Protein AF-A0A183HVD9-F1 (afdb_monomer)

Organism: NCBI:txid387005

pLDDT: mean 70.69, std 18.5, range [27.48, 89.62]

InterPro domains:
  IPR001107 Band 7 domain [PF01145] (2-88)
  IPR033294 Erlin1/2 [PTHR15351] (1-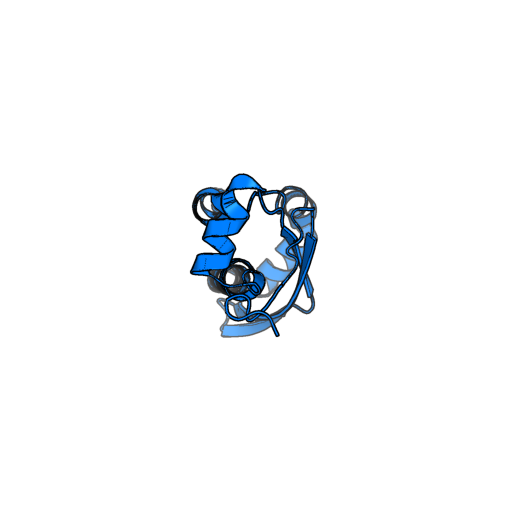92)

Mean predicted aligned error: 10.71 Å

Secondary structure (DSSP, 8-state):
--TT---------S-EEEEE-SEEEE-TTS-EEEES-EEEEEB--TTTHHHHHHHH-S--HIIIIIHHHHHHHHHHHHHS-HHHHHHIIIIIGGGTTTTSS--BGGGHHHHTTSS------

Foldseek 3Di:
DDPPDPDDDDADQDKDKDKDAQQWAAALVRDIDTDGIDIAIEGADPVCVVVQCVVCNSPSCCVQPRVVCSVVRRVVRNHHHPVRVVCCVPPPPVVVVVPPDYDHSVCSVPCVVPPPPDPPD

Structure (mmCIF, N/CA/C/O backbone):
data_AF-A0A183HVD9-F1
#
_entry.id   AF-A0A183HVD9-F1
#
loop_
_atom_site.group_PDB
_atom_site.id
_atom_site.type_symbol
_atom_site.label_atom_id
_atom_site.label_alt_id
_atom_site.label_comp_id
_atom_site.label_asym_id
_atom_site.label_entity_id
_atom_site.label_seq_id
_atom_site.pdbx_PDB_ins_code
_atom_site.Cartn_x
_atom_site.Cartn_y
_atom_site.Cartn_z
_atom_site.occupancy
_atom_site.B_iso_or_equiv
_atom_site.auth_seq_id
_atom_site.auth_comp_id
_atom_site.auth_asym_id
_atom_site.auth_atom_id
_atom_site.pdbx_PDB_model_num
ATOM 1 N N . MET A 1 1 ? -34.334 -7.343 18.588 1.00 51.00 1 MET A N 1
ATOM 2 C CA . MET A 1 1 ? -33.923 -6.104 17.895 1.00 51.00 1 MET A CA 1
ATOM 3 C C . MET A 1 1 ? -34.020 -4.967 18.901 1.00 51.00 1 MET A C 1
ATOM 5 O O . MET A 1 1 ? -35.105 -4.752 19.422 1.00 51.00 1 MET A O 1
ATOM 9 N N . PHE A 1 2 ? -32.896 -4.351 19.278 1.00 68.31 2 PHE A N 1
ATOM 10 C CA . PHE A 1 2 ? -32.851 -3.270 20.274 1.00 68.31 2 PHE A CA 1
ATOM 11 C C . PHE A 1 2 ? -32.951 -1.926 19.528 1.00 68.31 2 PHE A C 1
ATOM 13 O O . PHE A 1 2 ? -32.224 -1.758 18.550 1.00 68.31 2 PHE A O 1
ATOM 20 N N . PRO A 1 3 ? -33.812 -0.978 19.934 1.00 66.44 3 PRO A N 1
ATOM 21 C CA . PRO A 1 3 ? -34.246 0.144 19.085 1.00 66.44 3 PRO A CA 1
ATOM 22 C C . PRO A 1 3 ? -33.188 1.222 18.768 1.00 66.44 3 PRO A C 1
ATOM 24 O O . PRO A 1 3 ? -33.527 2.238 18.175 1.00 66.44 3 PRO A O 1
ATOM 27 N N . PHE A 1 4 ? -31.911 1.008 19.099 1.00 70.25 4 PHE A N 1
ATOM 28 C CA . PHE A 1 4 ? -30.825 1.971 18.854 1.00 70.25 4 PHE A CA 1
ATOM 29 C C . PHE A 1 4 ? -29.529 1.349 18.318 1.00 70.25 4 PHE A C 1
ATOM 31 O O . PHE A 1 4 ? -28.599 2.072 17.976 1.00 70.25 4 PHE A O 1
ATOM 38 N N . PHE A 1 5 ? -29.457 0.020 18.211 1.00 68.94 5 PHE A N 1
ATOM 39 C CA . PHE A 1 5 ? -28.296 -0.677 17.663 1.00 68.94 5 PHE A CA 1
ATOM 40 C C . PHE A 1 5 ? -28.720 -1.411 16.398 1.00 68.94 5 PHE A C 1
ATOM 42 O O . PHE A 1 5 ? -29.407 -2.430 16.461 1.00 68.94 5 PHE A O 1
ATOM 49 N N . THR A 1 6 ? -28.328 -0.869 15.248 1.00 75.94 6 THR A N 1
ATOM 50 C CA . THR A 1 6 ? -28.653 -1.432 13.933 1.00 75.94 6 THR A CA 1
ATOM 51 C C . THR A 1 6 ? -27.631 -2.483 13.505 1.00 75.94 6 THR A C 1
ATOM 53 O O . THR A 1 6 ? -28.013 -3.544 13.019 1.00 75.94 6 THR A O 1
ATOM 56 N N . THR A 1 7 ? -26.340 -2.235 13.745 1.00 77.31 7 THR A N 1
ATOM 57 C CA . THR A 1 7 ? -25.241 -3.123 13.337 1.00 77.31 7 THR A CA 1
ATOM 58 C C . THR A 1 7 ? -24.082 -3.080 14.323 1.00 77.31 7 THR A C 1
ATOM 60 O O . THR A 1 7 ? -23.612 -2.009 14.694 1.00 77.31 7 THR A O 1
ATOM 63 N N . PHE A 1 8 ? -23.586 -4.259 14.695 1.00 80.56 8 PHE A N 1
ATOM 64 C CA . PHE A 1 8 ? -22.331 -4.426 15.420 1.00 80.56 8 PHE A CA 1
ATOM 65 C C . PHE A 1 8 ? -21.281 -4.995 14.467 1.00 80.56 8 PHE A C 1
ATOM 67 O O . PHE A 1 8 ? -21.534 -5.978 13.766 1.00 80.56 8 PHE A O 1
ATOM 74 N N . LYS A 1 9 ? -20.104 -4.374 14.439 1.00 81.81 9 LYS A N 1
ATOM 75 C CA . LYS A 1 9 ? -18.944 -4.829 13.674 1.00 81.81 9 LYS A CA 1
ATOM 76 C C . LYS A 1 9 ? -17.731 -4.750 14.590 1.00 81.81 9 LYS A C 1
ATOM 78 O O . LYS A 1 9 ? -17.482 -3.713 15.197 1.00 81.81 9 LYS A O 1
ATOM 83 N N . SER A 1 10 ? -17.021 -5.863 14.726 1.00 83.50 10 SER A N 1
ATOM 84 C CA . SER A 1 10 ? -15.771 -5.913 15.480 1.00 83.50 10 SER A CA 1
ATOM 85 C C . SER A 1 10 ? -14.637 -5.476 14.561 1.00 83.50 10 SER A C 1
ATOM 87 O O . SER A 1 10 ? -14.489 -6.029 13.473 1.00 83.50 10 SER A O 1
ATOM 89 N N . VAL A 1 11 ? -13.871 -4.477 14.994 1.00 84.12 11 VAL A N 1
ATOM 90 C CA . VAL A 1 11 ? -12.671 -3.999 14.301 1.00 84.12 11 VAL A CA 1
ATOM 91 C C . VAL A 1 11 ? -11.460 -4.472 15.090 1.00 84.12 11 VAL A C 1
ATOM 93 O O . VAL A 1 11 ? -11.422 -4.339 16.314 1.00 84.12 11 VAL A O 1
ATOM 96 N N . GLN A 1 12 ? -10.493 -5.058 14.394 1.00 81.56 12 GLN A N 1
ATOM 97 C CA . GLN A 1 12 ? -9.252 -5.528 14.998 1.00 81.56 12 GLN A CA 1
ATOM 98 C C . GLN A 1 12 ? -8.205 -4.412 14.934 1.00 81.56 12 GLN A C 1
ATOM 100 O O . GLN A 1 12 ? -8.050 -3.761 13.909 1.00 81.56 12 GLN A O 1
ATOM 105 N N . VAL A 1 13 ? -7.492 -4.198 16.040 1.00 82.12 13 VAL A N 1
ATOM 106 C CA . VAL A 1 13 ? -6.414 -3.191 16.169 1.00 82.12 13 VAL A CA 1
ATOM 107 C C . VAL A 1 13 ? -5.016 -3.814 16.147 1.00 82.12 13 VAL A C 1
ATOM 109 O O . VAL A 1 13 ? -4.012 -3.152 16.391 1.00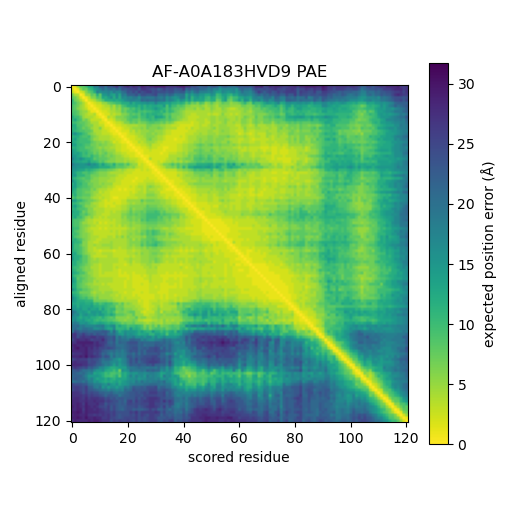 82.12 13 VAL A O 1
ATOM 112 N N . THR A 1 14 ? -4.944 -5.123 15.918 1.00 83.69 14 THR A N 1
ATOM 113 C CA . THR A 1 14 ? -3.685 -5.860 15.812 1.00 83.69 14 THR A CA 1
ATOM 114 C C . THR A 1 14 ? -3.023 -5.610 14.462 1.00 83.69 14 THR A C 1
ATOM 116 O O . THR A 1 14 ? -3.638 -5.062 13.554 1.00 83.69 14 THR A O 1
ATOM 119 N N . LEU A 1 15 ? -1.771 -6.044 14.322 1.00 79.94 15 LEU A N 1
ATOM 120 C CA . LEU A 1 15 ? -1.083 -6.051 13.036 1.00 79.94 15 LEU A CA 1
ATOM 121 C C . LEU A 1 15 ? -1.856 -6.919 12.034 1.00 79.94 15 LEU A C 1
ATOM 123 O O . LEU A 1 15 ? -2.158 -8.079 12.325 1.00 79.94 15 LEU A O 1
ATOM 127 N N . GLN A 1 16 ? -2.184 -6.343 10.882 1.00 75.56 16 GLN A N 1
ATOM 128 C CA . GLN A 1 16 ? -2.904 -7.001 9.797 1.00 75.56 16 GLN A CA 1
ATOM 129 C C . GLN A 1 16 ? -2.069 -6.956 8.522 1.00 75.56 16 GLN A C 1
ATOM 131 O O . GLN A 1 16 ? -1.315 -6.011 8.302 1.00 75.56 16 GLN A O 1
ATOM 136 N N . THR A 1 17 ? -2.190 -7.986 7.689 1.00 80.19 17 THR A N 1
ATOM 137 C CA . THR A 1 17 ? -1.529 -8.051 6.383 1.00 80.19 17 THR A CA 1
ATOM 138 C C . THR A 1 17 ? -2.596 -8.092 5.305 1.00 80.19 17 THR A C 1
ATOM 140 O O . THR A 1 17 ? -3.350 -9.060 5.220 1.00 80.19 17 THR A O 1
ATOM 143 N N . ASP A 1 18 ? -2.635 -7.046 4.491 1.00 80.44 18 ASP A N 1
ATOM 144 C CA . ASP A 1 18 ? -3.517 -6.906 3.344 1.00 80.44 18 ASP A CA 1
ATOM 145 C C . ASP A 1 18 ? -2.764 -7.250 2.059 1.00 80.44 18 ASP A C 1
ATOM 147 O O . ASP A 1 18 ? -1.561 -7.020 1.928 1.00 80.44 18 ASP A O 1
ATOM 151 N N . GLU A 1 19 ? -3.484 -7.795 1.084 1.00 78.94 19 GLU A N 1
ATOM 152 C CA . GLU A 1 19 ? -2.942 -8.139 -0.228 1.00 78.94 19 GLU A CA 1
ATOM 153 C C . GLU A 1 19 ? -3.671 -7.364 -1.331 1.00 78.94 19 GLU A C 1
ATOM 155 O O . GLU A 1 19 ? -4.876 -7.513 -1.531 1.00 78.94 19 GLU A O 1
ATOM 160 N N . ALA A 1 20 ? -2.928 -6.566 -2.097 1.00 79.56 20 ALA A N 1
ATOM 161 C CA . ALA A 1 20 ? -3.403 -5.977 -3.341 1.00 79.56 20 ALA A CA 1
ATOM 162 C C . ALA A 1 20 ? -2.989 -6.878 -4.513 1.00 79.56 20 ALA A C 1
ATOM 164 O O . ALA A 1 20 ? -1.816 -7.220 -4.666 1.00 79.56 20 ALA A O 1
ATOM 165 N N . LYS A 1 21 ? -3.958 -7.290 -5.335 1.00 84.06 21 LYS A N 1
ATOM 166 C CA . LYS A 1 21 ? -3.748 -8.199 -6.473 1.00 84.06 21 LYS A CA 1
ATOM 167 C C . LYS A 1 21 ? -4.117 -7.525 -7.782 1.00 84.06 21 LYS A C 1
ATOM 169 O O . LYS A 1 21 ? -5.068 -6.747 -7.820 1.00 84.06 21 LYS A O 1
ATOM 174 N N . ASN A 1 22 ? -3.432 -7.915 -8.854 1.00 84.94 22 ASN A N 1
ATOM 175 C CA . ASN A 1 22 ? -3.678 -7.444 -10.218 1.00 84.94 22 ASN A CA 1
ATOM 176 C C . ASN A 1 22 ? -3.661 -5.912 -10.327 1.00 84.94 22 ASN A C 1
ATOM 178 O O . ASN A 1 22 ? -4.569 -5.309 -10.900 1.00 84.94 22 ASN A O 1
ATOM 182 N N . VAL A 1 23 ? -2.636 -5.281 -9.755 1.00 84.50 23 VAL A N 1
ATOM 183 C CA . VAL A 1 23 ? -2.477 -3.823 -9.777 1.00 84.50 23 VAL A CA 1
ATOM 184 C C . VAL A 1 23 ? -1.980 -3.399 -11.162 1.00 84.50 23 VAL A C 1
ATOM 186 O O . VAL A 1 23 ? -0.862 -3.774 -11.523 1.00 84.50 23 VAL A O 1
ATOM 189 N N . PRO A 1 24 ? -2.767 -2.655 -11.962 1.00 88.69 24 PRO A N 1
ATOM 190 C CA . PRO A 1 24 ? -2.322 -2.180 -13.265 1.00 88.69 24 PRO A CA 1
ATOM 191 C C . PRO A 1 24 ? -1.364 -0.997 -13.109 1.00 88.69 24 PRO A C 1
ATOM 193 O O . PRO A 1 24 ? -1.610 -0.099 -12.304 1.00 88.69 24 PRO A O 1
ATOM 196 N N . CYS A 1 25 ? -0.318 -0.965 -13.927 1.00 86.88 25 CYS A N 1
ATOM 197 C CA . CYS A 1 25 ? 0.658 0.114 -13.960 1.00 86.88 25 CYS A CA 1
ATOM 198 C C . CYS A 1 25 ? 1.035 0.472 -15.398 1.00 86.88 25 CYS A C 1
ATOM 200 O O . CYS A 1 25 ? 1.315 -0.420 -16.200 1.00 86.88 25 CYS A O 1
ATOM 202 N N . GLY A 1 26 ? 1.066 1.764 -15.723 1.00 89.56 26 GLY A N 1
ATOM 203 C CA . GLY A 1 26 ? 1.578 2.252 -17.004 1.00 89.56 26 GLY A CA 1
ATOM 204 C C . GLY A 1 26 ? 3.048 2.634 -16.890 1.00 89.56 26 GLY A C 1
ATOM 205 O O . GLY A 1 26 ? 3.398 3.469 -16.065 1.00 89.56 26 GLY A O 1
ATOM 206 N N . THR A 1 27 ? 3.908 2.028 -17.707 1.00 89.62 27 THR A N 1
ATOM 207 C CA . THR A 1 27 ? 5.331 2.406 -17.776 1.00 89.62 27 THR A CA 1
ATOM 208 C C . THR A 1 27 ? 5.533 3.638 -18.658 1.00 89.62 27 THR A C 1
ATOM 210 O O . THR A 1 27 ? 4.718 3.910 -19.545 1.00 89.62 27 THR A O 1
ATOM 213 N N . SER A 1 28 ? 6.653 4.346 -18.490 1.00 87.62 28 SER A N 1
ATOM 214 C CA . SER A 1 28 ? 7.026 5.492 -19.341 1.00 87.62 28 SER A CA 1
ATOM 215 C C . SER A 1 28 ? 7.109 5.136 -20.836 1.00 87.62 28 SER A C 1
ATOM 217 O O . SER A 1 28 ? 6.861 5.972 -21.704 1.00 87.62 28 SER A O 1
ATOM 219 N N . GLY A 1 29 ? 7.384 3.864 -21.145 1.00 85.69 29 GLY A N 1
ATOM 220 C CA . GLY A 1 29 ? 7.390 3.312 -22.500 1.00 85.69 29 GLY A CA 1
ATOM 221 C C . GLY A 1 29 ? 6.003 3.037 -23.096 1.00 85.69 29 GLY A C 1
ATOM 222 O O . GLY A 1 29 ? 5.923 2.491 -24.194 1.00 85.69 29 GLY A O 1
ATOM 223 N N . GLY A 1 30 ? 4.912 3.358 -22.390 1.00 85.50 30 GLY A N 1
ATOM 224 C CA . GLY A 1 30 ? 3.537 3.143 -22.854 1.00 85.50 30 GLY A CA 1
ATOM 225 C C . GLY A 1 30 ? 3.060 1.689 -22.778 1.00 85.50 30 GLY A C 1
ATOM 226 O O . GLY A 1 30 ? 2.005 1.358 -23.318 1.00 85.50 30 GLY A O 1
ATOM 227 N N . VAL A 1 31 ? 3.818 0.813 -22.113 1.00 88.69 31 VAL A N 1
ATOM 228 C CA . VAL A 1 31 ? 3.430 -0.583 -21.873 1.00 88.69 31 VAL A CA 1
ATOM 229 C C . VAL A 1 31 ? 2.710 -0.683 -20.534 1.00 88.69 31 VAL A C 1
ATOM 231 O O . VAL A 1 31 ? 3.213 -0.198 -19.517 1.00 88.69 31 VAL A O 1
ATOM 234 N N . MET A 1 32 ? 1.551 -1.339 -20.540 1.00 87.56 32 MET A N 1
ATOM 235 C CA . MET A 1 32 ? 0.798 -1.671 -19.333 1.00 87.56 32 MET A CA 1
ATOM 236 C C . MET A 1 32 ? 1.310 -2.982 -18.737 1.00 87.56 32 MET A C 1
ATOM 238 O O . MET A 1 32 ? 1.337 -4.008 -19.417 1.00 87.56 32 MET A O 1
ATOM 242 N N . ILE A 1 33 ? 1.684 -2.944 -17.463 1.00 86.31 33 ILE A N 1
ATOM 243 C CA . ILE A 1 33 ? 2.109 -4.100 -16.672 1.00 86.31 33 ILE A CA 1
ATOM 244 C C . ILE A 1 33 ? 1.122 -4.336 -15.527 1.00 86.31 33 ILE A C 1
ATOM 246 O O . ILE A 1 33 ? 0.448 -3.409 -15.077 1.00 86.31 33 ILE A O 1
ATOM 250 N N . TYR A 1 34 ? 1.036 -5.577 -15.055 1.00 85.44 34 TYR A N 1
ATOM 251 C CA . TYR A 1 34 ? 0.198 -5.950 -13.919 1.00 85.4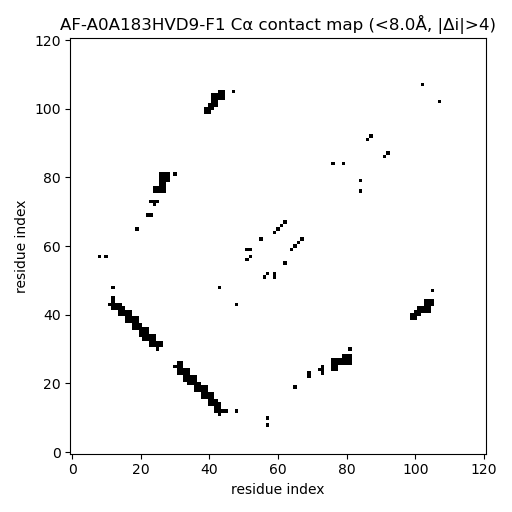4 34 TYR A CA 1
ATOM 252 C C . TYR A 1 34 ? 1.068 -6.567 -12.831 1.00 85.44 34 TYR A C 1
ATOM 254 O O . TYR A 1 34 ? 1.858 -7.467 -13.109 1.00 85.44 34 TYR A O 1
ATOM 262 N N . PHE A 1 35 ? 0.915 -6.089 -11.598 1.00 81.75 35 PHE A N 1
ATOM 263 C CA . PHE A 1 35 ? 1.530 -6.715 -10.434 1.00 81.75 35 PHE A CA 1
ATOM 264 C C . PHE A 1 35 ? 0.569 -7.737 -9.832 1.00 81.75 35 PHE A C 1
ATOM 266 O O . PHE A 1 35 ? -0.544 -7.393 -9.422 1.00 81.75 35 PHE A O 1
ATOM 273 N N . ASP A 1 36 ? 1.013 -8.990 -9.755 1.00 78.12 36 ASP A N 1
ATOM 274 C CA . ASP A 1 36 ? 0.175 -10.106 -9.310 1.00 78.12 36 ASP A CA 1
ATOM 275 C C . ASP A 1 36 ? -0.165 -10.033 -7.815 1.00 78.12 36 ASP A C 1
ATOM 277 O O . ASP A 1 36 ? -1.276 -10.389 -7.410 1.00 78.12 36 ASP A O 1
ATOM 281 N N . ARG A 1 37 ? 0.776 -9.568 -6.982 1.00 72.88 37 ARG A N 1
ATOM 282 C CA . ARG A 1 37 ? 0.631 -9.534 -5.522 1.00 72.88 37 ARG A CA 1
ATOM 283 C C . ARG A 1 37 ? 1.533 -8.476 -4.889 1.00 72.88 37 ARG A C 1
ATOM 285 O O . ARG A 1 37 ? 2.748 -8.528 -5.050 1.00 72.88 37 ARG A O 1
ATOM 292 N N . ILE A 1 38 ? 0.934 -7.574 -4.118 1.00 77.44 38 ILE A N 1
ATOM 293 C CA . ILE A 1 38 ? 1.612 -6.606 -3.251 1.00 77.44 38 ILE A CA 1
ATOM 294 C C . ILE A 1 38 ? 1.066 -6.801 -1.838 1.00 77.44 38 ILE A C 1
ATOM 296 O O . ILE A 1 38 ? -0.143 -6.726 -1.629 1.00 77.44 38 ILE A O 1
ATOM 300 N N . GLU A 1 39 ? 1.946 -7.069 -0.879 1.00 73.75 39 GLU A N 1
ATOM 301 C CA . GLU A 1 39 ? 1.578 -7.275 0.524 1.00 73.75 39 GLU A CA 1
ATOM 302 C C . GLU A 1 39 ? 1.844 -5.998 1.321 1.00 73.75 39 GLU A C 1
ATOM 304 O O . GLU A 1 39 ? 2.920 -5.406 1.232 1.00 73.75 39 GLU A O 1
ATOM 309 N N . VAL A 1 40 ? 0.846 -5.561 2.084 1.00 75.06 40 VAL A N 1
ATOM 310 C CA . VAL A 1 40 ? 0.873 -4.326 2.867 1.00 75.06 40 VAL A CA 1
ATOM 311 C C . VAL A 1 40 ? 0.506 -4.658 4.304 1.00 75.06 40 VAL A C 1
ATOM 313 O O . VAL A 1 40 ? -0.519 -5.274 4.563 1.00 75.06 40 VAL A O 1
ATOM 316 N N . VAL A 1 41 ? 1.338 -4.265 5.261 1.00 77.38 41 VAL A N 1
ATOM 317 C CA . VAL A 1 41 ? 1.130 -4.564 6.680 1.00 77.38 41 VAL A CA 1
ATOM 318 C C . VAL A 1 41 ? 0.636 -3.310 7.390 1.00 77.38 41 VAL A C 1
ATOM 320 O O . VAL A 1 41 ? 1.345 -2.319 7.489 1.00 77.38 41 VAL A O 1
ATOM 323 N N . ASN A 1 42 ? -0.589 -3.317 7.892 1.00 75.88 42 ASN A N 1
ATOM 324 C CA . ASN A 1 42 ? -1.154 -2.168 8.587 1.00 75.88 42 ASN A CA 1
ATOM 325 C C . ASN A 1 42 ? -1.224 -2.419 10.103 1.00 75.88 42 ASN A C 1
ATOM 327 O O . ASN A 1 42 ? -1.281 -3.559 10.573 1.00 75.88 42 ASN A O 1
ATOM 331 N N . ILE A 1 43 ? -1.212 -1.332 10.877 1.00 78.62 43 ILE A N 1
ATOM 332 C CA . ILE A 1 43 ? -1.573 -1.354 12.294 1.00 78.62 43 ILE A CA 1
ATOM 333 C C . ILE A 1 43 ? -2.502 -0.178 12.594 1.00 78.62 43 ILE A C 1
ATOM 335 O O . ILE A 1 43 ? -2.224 0.976 12.253 1.00 78.62 43 ILE A O 1
ATOM 339 N N . LEU A 1 44 ? -3.623 -0.467 13.248 1.00 81.06 44 LEU A N 1
ATOM 340 C CA . LEU A 1 44 ? -4.597 0.541 13.638 1.00 81.06 44 LEU A CA 1
ATOM 341 C C . LEU A 1 44 ? -4.401 0.907 15.113 1.00 81.06 44 LEU A C 1
ATOM 343 O O . LEU A 1 44 ? -4.492 0.055 15.993 1.00 81.06 44 LEU A O 1
ATOM 347 N N . SER A 1 45 ? -4.156 2.187 15.401 1.00 83.31 45 SER A N 1
ATOM 348 C CA . SER A 1 45 ? -4.068 2.654 16.789 1.00 83.31 45 SER A CA 1
ATOM 349 C C . SER A 1 45 ? -5.448 2.671 17.444 1.00 83.31 45 SER A C 1
ATOM 351 O O . SER A 1 45 ? -6.363 3.314 16.924 1.00 83.31 45 SER A O 1
ATOM 353 N N . SER A 1 46 ? -5.570 2.068 18.633 1.00 83.44 46 SER A N 1
ATOM 354 C CA . SER A 1 46 ? -6.803 2.031 19.437 1.00 83.44 46 SER A CA 1
ATOM 355 C C . SER A 1 46 ? -7.419 3.412 19.694 1.00 83.44 46 SER A C 1
ATOM 357 O O . SER A 1 46 ? -8.637 3.525 19.797 1.00 83.44 46 SER A O 1
ATOM 359 N N . SER A 1 47 ? -6.599 4.465 19.779 1.00 86.50 47 SER A N 1
ATOM 360 C CA . SER A 1 47 ? -7.059 5.842 20.008 1.00 86.50 47 SER A CA 1
ATOM 361 C C . SER A 1 47 ? -7.848 6.426 18.834 1.00 86.50 47 SER A C 1
ATOM 363 O O . SER A 1 47 ? -8.725 7.253 19.048 1.00 86.50 47 SER A O 1
ATOM 365 N N . SER A 1 48 ? -7.533 6.007 17.606 1.00 83.38 48 SER A N 1
ATOM 366 C CA . SER A 1 48 ? -8.020 6.634 16.367 1.00 83.38 48 SER A CA 1
ATOM 367 C C . SER A 1 48 ? -9.003 5.747 15.596 1.00 83.38 48 SER A C 1
ATOM 369 O O . SER A 1 48 ? -9.509 6.151 14.551 1.00 83.38 48 SER A O 1
ATOM 371 N N . VAL A 1 49 ? -9.310 4.550 16.118 1.00 85.19 49 VAL A N 1
ATOM 372 C CA . VAL A 1 49 ? -10.270 3.602 15.519 1.00 85.19 49 VAL A CA 1
ATOM 373 C C . VAL A 1 49 ? -11.620 4.265 15.292 1.00 85.19 49 VAL A C 1
ATOM 375 O O . VAL A 1 49 ? -12.216 4.104 14.232 1.00 85.19 49 VAL A O 1
ATOM 378 N N . TYR A 1 50 ? -12.108 5.010 16.287 1.00 86.69 50 TYR A N 1
ATOM 379 C CA . TYR A 1 50 ? -13.443 5.596 16.237 1.00 86.69 50 TYR A CA 1
ATOM 380 C C . TYR A 1 50 ? -13.585 6.592 15.084 1.00 86.69 50 TYR A C 1
ATOM 382 O O . TYR A 1 50 ? -14.547 6.509 14.324 1.00 86.69 50 TYR A O 1
ATOM 390 N N . ASP A 1 51 ? -12.611 7.485 14.912 1.00 87.56 51 ASP A N 1
ATOM 391 C CA . ASP A 1 51 ? -12.648 8.499 13.859 1.00 87.56 51 ASP A CA 1
ATOM 392 C C . ASP A 1 51 ? -12.479 7.881 12.469 1.00 87.56 51 ASP A C 1
ATOM 394 O O . ASP A 1 51 ? -13.196 8.251 11.538 1.00 87.56 51 ASP A O 1
ATOM 398 N N . ILE A 1 52 ? -11.597 6.885 12.331 1.00 85.88 52 ILE A N 1
ATOM 399 C CA . ILE A 1 52 ? -11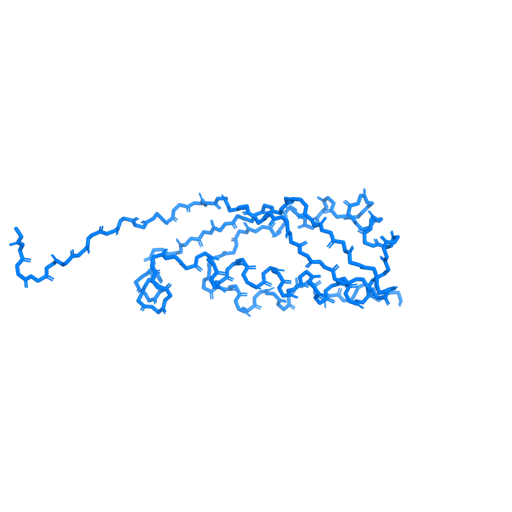.394 6.171 11.064 1.00 85.88 52 ILE A CA 1
ATOM 400 C C . ILE A 1 52 ? -12.668 5.431 10.659 1.00 85.88 52 ILE A C 1
ATOM 402 O O . ILE A 1 52 ? -13.148 5.617 9.544 1.00 85.88 52 ILE A O 1
ATOM 406 N N . VAL A 1 53 ? -13.273 4.662 11.565 1.00 86.44 53 VAL A N 1
ATOM 407 C CA . VAL A 1 53 ? -14.503 3.913 11.266 1.00 86.44 53 VAL A CA 1
ATOM 408 C C . VAL A 1 53 ? -15.682 4.854 11.019 1.00 86.44 53 VAL A C 1
ATOM 410 O O . VAL A 1 53 ? -16.546 4.563 10.194 1.00 86.44 53 VAL A O 1
ATOM 413 N N . LYS A 1 54 ? -15.726 6.009 11.689 1.00 86.31 54 LYS A N 1
ATOM 414 C CA . LYS A 1 54 ? -16.760 7.022 11.460 1.00 86.31 54 LYS A CA 1
ATOM 415 C C . LYS A 1 54 ? -16.641 7.678 10.081 1.00 86.31 54 LYS A C 1
ATOM 417 O O . LYS A 1 54 ? -17.668 7.925 9.455 1.00 86.31 54 LYS A O 1
ATOM 422 N N . ASN A 1 55 ? -15.422 7.956 9.617 1.00 88.00 55 ASN A N 1
ATOM 423 C CA . ASN A 1 55 ? -15.177 8.670 8.360 1.00 88.00 55 ASN A CA 1
ATOM 424 C C . ASN A 1 55 ? -15.098 7.742 7.137 1.00 88.00 55 ASN A C 1
ATOM 426 O O . ASN A 1 55 ? -15.580 8.101 6.066 1.00 88.00 55 ASN A O 1
ATOM 430 N N . TYR A 1 56 ? -14.519 6.550 7.296 1.00 85.25 56 TYR A N 1
ATOM 431 C CA . TYR A 1 56 ? -14.217 5.605 6.212 1.00 85.25 56 TYR A CA 1
ATOM 432 C C . TYR A 1 56 ? -14.972 4.279 6.319 1.00 85.25 56 TYR A C 1
ATOM 434 O O . TYR A 1 56 ? -14.805 3.414 5.463 1.00 85.25 56 TYR A O 1
ATOM 442 N N . THR A 1 57 ? -15.857 4.131 7.309 1.00 88.00 57 THR A N 1
ATOM 443 C CA . THR A 1 57 ? -16.596 2.893 7.604 1.00 88.00 57 THR A CA 1
ATOM 444 C C . THR A 1 57 ? -15.681 1.744 8.046 1.00 88.00 57 THR A C 1
ATOM 446 O O . THR A 1 57 ? -14.519 1.942 8.392 1.00 88.00 57 THR A O 1
ATOM 449 N N . VAL A 1 58 ? -16.226 0.528 8.117 1.00 85.62 58 VAL A N 1
ATOM 450 C CA . VAL A 1 58 ? -15.472 -0.672 8.515 1.00 85.62 58 VAL A CA 1
ATOM 451 C C . VAL A 1 58 ? -14.485 -1.099 7.423 1.00 85.62 58 VAL A C 1
ATOM 453 O O . VAL A 1 58 ? -13.449 -1.668 7.746 1.00 85.62 58 VAL A O 1
ATOM 456 N N . ASP A 1 59 ? -14.772 -0.763 6.164 1.00 86.94 59 ASP A N 1
ATOM 457 C CA . ASP A 1 59 ? -13.948 -1.092 4.995 1.00 86.94 59 ASP A CA 1
ATOM 458 C C . ASP A 1 59 ? -12.961 0.055 4.683 1.00 86.94 59 ASP A C 1
ATOM 460 O O . ASP A 1 59 ? -12.936 0.604 3.578 1.00 86.94 59 ASP A O 1
ATOM 464 N N . TYR A 1 60 ? -12.195 0.486 5.692 1.00 84.88 60 TYR A N 1
ATOM 465 C CA . TYR A 1 60 ? -11.223 1.583 5.568 1.00 84.88 60 TYR A CA 1
ATOM 466 C C . TYR A 1 60 ? -9.978 1.196 4.750 1.00 84.88 60 TYR A C 1
ATOM 468 O O . TYR A 1 60 ? -9.283 2.065 4.224 1.00 84.88 60 TYR A O 1
ATOM 476 N N . ASP A 1 61 ? -9.706 -0.101 4.628 1.00 83.94 61 ASP A N 1
ATOM 477 C CA . ASP A 1 61 ? -8.613 -0.720 3.876 1.00 83.94 61 ASP A CA 1
ATOM 478 C C . ASP A 1 61 ? -8.608 -0.299 2.398 1.00 83.94 61 ASP A C 1
ATOM 480 O O . ASP A 1 61 ? -7.580 0.099 1.846 1.00 83.94 61 ASP A O 1
ATOM 484 N N . LYS A 1 62 ? -9.774 -0.299 1.751 1.00 85.50 62 LYS A N 1
ATOM 485 C CA . LYS A 1 62 ? -9.907 0.066 0.335 1.00 85.50 62 LYS A CA 1
ATOM 486 C C . LYS A 1 62 ? -9.536 1.526 0.044 1.00 85.50 62 LYS A C 1
ATOM 488 O O . LYS A 1 62 ? -8.666 1.756 -0.800 1.00 85.50 62 LYS A O 1
ATOM 493 N N . PRO A 1 63 ? -10.179 2.531 0.671 1.00 83.50 63 PRO A N 1
ATOM 494 C CA . PRO A 1 63 ? -9.883 3.924 0.375 1.00 83.50 63 PRO A CA 1
ATOM 495 C C . PRO A 1 63 ? -8.507 4.360 0.880 1.00 83.50 63 PRO A C 1
ATOM 497 O O . PRO A 1 63 ? -7.849 5.125 0.181 1.00 83.50 63 PRO A O 1
ATOM 500 N N . LEU A 1 64 ? -8.067 3.883 2.051 1.00 82.38 64 LEU A N 1
ATOM 501 C CA . LEU A 1 64 ? -6.830 4.365 2.670 1.00 82.38 64 LEU A CA 1
ATOM 502 C C . LEU A 1 64 ? -5.590 3.632 2.166 1.00 82.38 64 LEU A C 1
ATOM 504 O O . LEU A 1 64 ? -4.566 4.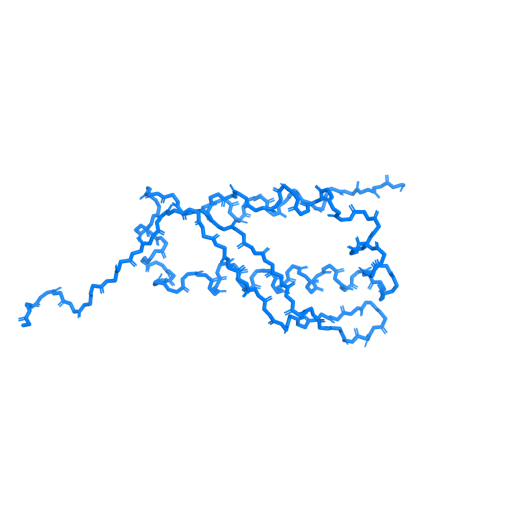267 1.946 1.00 82.38 64 LEU A O 1
ATOM 508 N N . ILE A 1 65 ? -5.672 2.316 1.965 1.00 81.75 65 ILE A N 1
ATOM 509 C CA . ILE A 1 65 ? -4.506 1.492 1.636 1.00 81.75 65 ILE A CA 1
ATOM 510 C C . ILE A 1 65 ? -4.510 1.160 0.147 1.00 81.75 65 ILE A C 1
ATOM 512 O O . ILE A 1 65 ? -3.615 1.585 -0.582 1.00 81.75 65 ILE A O 1
ATOM 516 N N . PHE A 1 66 ? -5.533 0.453 -0.335 1.00 82.62 66 PHE A N 1
ATOM 517 C CA . PHE A 1 66 ? -5.552 -0.072 -1.704 1.00 82.62 66 PHE A CA 1
ATOM 518 C C . PHE A 1 66 ? -5.484 1.040 -2.758 1.00 82.62 66 PHE A C 1
ATOM 520 O O . PHE A 1 66 ? -4.598 1.038 -3.612 1.00 82.62 66 PHE A O 1
ATOM 527 N N . ASN A 1 67 ? -6.366 2.038 -2.673 1.00 84.31 67 ASN A N 1
ATOM 528 C CA . ASN A 1 67 ? -6.401 3.130 -3.648 1.00 84.31 67 ASN A CA 1
ATOM 529 C C . ASN A 1 67 ? -5.111 3.956 -3.652 1.00 84.31 67 ASN A C 1
ATOM 531 O O . ASN A 1 67 ? -4.637 4.362 -4.714 1.00 84.31 67 ASN A O 1
ATOM 535 N N . LYS A 1 68 ? -4.531 4.192 -2.472 1.00 82.00 68 LYS A N 1
ATOM 536 C CA . LYS A 1 68 ? -3.289 4.951 -2.343 1.00 82.00 68 LYS A CA 1
ATOM 537 C C . LYS A 1 68 ? -2.111 4.174 -2.924 1.00 82.00 68 LYS A C 1
ATOM 539 O O . LYS A 1 68 ? -1.386 4.734 -3.734 1.00 82.00 68 LYS A O 1
ATOM 544 N N . VAL A 1 69 ? -1.976 2.882 -2.618 1.00 81.19 69 VAL A N 1
ATOM 545 C CA . VAL A 1 69 ? -0.944 2.016 -3.217 1.00 81.19 69 VAL A CA 1
ATOM 546 C C . VAL A 1 69 ? -1.065 1.992 -4.738 1.00 81.19 69 VAL A C 1
ATOM 548 O O . VAL A 1 69 ? -0.071 2.192 -5.424 1.00 81.19 69 VAL A O 1
ATOM 551 N N . HIS A 1 70 ? -2.274 1.823 -5.280 1.00 83.25 70 HIS A N 1
ATOM 552 C CA . HIS A 1 70 ? -2.502 1.876 -6.727 1.00 83.25 70 HIS A CA 1
ATOM 553 C C . HIS A 1 70 ? -2.056 3.205 -7.345 1.00 83.25 70 HIS A C 1
ATOM 555 O O . HIS A 1 70 ? -1.430 3.215 -8.404 1.00 83.25 70 HIS A O 1
ATOM 561 N N . HIS A 1 71 ? -2.382 4.323 -6.696 1.00 85.88 71 HIS A N 1
ATOM 562 C CA . HIS A 1 71 ? -1.993 5.644 -7.170 1.00 85.88 71 HIS A CA 1
ATOM 563 C C . HIS A 1 71 ? -0.472 5.817 -7.176 1.00 85.88 71 HIS A C 1
ATOM 565 O O . HIS A 1 71 ? 0.086 6.183 -8.206 1.00 85.88 71 HIS A O 1
ATOM 571 N N . GLU A 1 72 ? 0.191 5.506 -6.063 1.00 80.44 72 GLU A N 1
ATOM 572 C CA . GLU A 1 72 ? 1.641 5.667 -5.903 1.00 80.44 72 GLU A CA 1
ATOM 573 C C . GLU A 1 72 ? 2.429 4.738 -6.829 1.00 80.44 72 GLU A C 1
ATOM 575 O O . GLU A 1 72 ? 3.366 5.172 -7.494 1.00 80.44 72 GLU A O 1
ATOM 580 N N . VAL A 1 73 ? 2.012 3.474 -6.951 1.00 81.69 73 VAL A N 1
ATOM 581 C CA . VAL A 1 73 ? 2.627 2.516 -7.882 1.00 81.69 73 VAL A CA 1
ATOM 582 C C . VAL A 1 73 ? 2.517 3.032 -9.315 1.00 81.69 73 VAL A C 1
ATOM 584 O O . VAL A 1 73 ? 3.502 3.019 -10.050 1.00 81.69 73 VAL A O 1
ATOM 587 N N . ASN A 1 74 ? 1.360 3.573 -9.702 1.00 86.19 74 ASN A N 1
ATOM 588 C CA . ASN A 1 74 ? 1.180 4.145 -11.032 1.00 86.19 74 ASN A CA 1
ATOM 589 C C . ASN A 1 74 ? 2.016 5.417 -11.260 1.00 86.19 74 ASN A C 1
ATOM 591 O O . ASN A 1 74 ? 2.536 5.611 -12.360 1.00 86.19 74 ASN A O 1
ATOM 595 N N . GLN A 1 75 ? 2.189 6.263 -10.236 1.00 83.69 75 GLN A N 1
ATOM 596 C CA . GLN A 1 75 ? 3.113 7.403 -10.301 1.00 83.69 75 GLN A CA 1
ATOM 597 C C . GLN A 1 75 ? 4.556 6.932 -10.503 1.00 83.69 75 GLN A C 1
ATOM 599 O O . GLN A 1 75 ? 5.256 7.460 -11.365 1.00 83.69 75 GLN A O 1
ATOM 604 N N . PHE A 1 76 ? 4.977 5.901 -9.768 1.00 80.94 76 PHE A N 1
ATOM 605 C CA . PHE A 1 76 ? 6.310 5.322 -9.885 1.00 80.94 76 PHE A CA 1
ATOM 606 C C . PHE A 1 76 ? 6.566 4.730 -11.277 1.00 80.94 76 PHE A C 1
ATOM 608 O O . PHE A 1 76 ? 7.552 5.085 -11.915 1.00 80.94 76 PHE A O 1
ATOM 615 N N . CYS A 1 77 ? 5.678 3.887 -11.813 1.00 82.94 77 CYS A N 1
ATOM 616 C CA . CYS A 1 77 ? 5.900 3.314 -13.148 1.00 82.94 77 CYS A CA 1
ATOM 617 C C . CYS A 1 77 ? 5.881 4.376 -14.253 1.00 82.94 77 CYS A C 1
ATOM 619 O O . CYS A 1 77 ? 6.560 4.212 -15.262 1.00 82.94 77 CYS A O 1
ATOM 621 N N . SER A 1 78 ? 5.143 5.476 -14.075 1.00 86.56 78 SER A N 1
ATOM 622 C CA . SER A 1 78 ? 5.075 6.537 -15.086 1.00 86.56 78 SER A CA 1
ATOM 6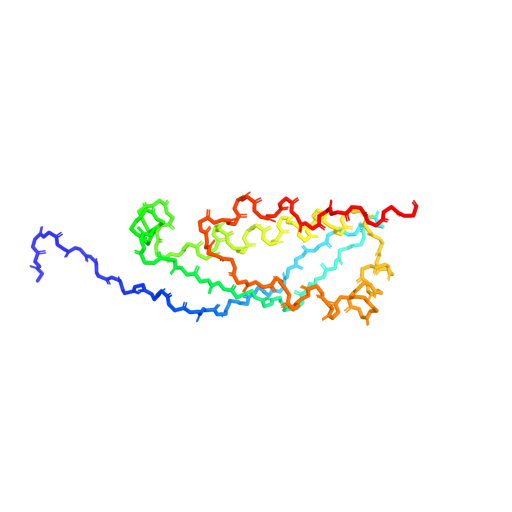23 C C . SER A 1 78 ? 6.432 7.211 -15.330 1.00 86.56 78 SER A C 1
ATOM 625 O O . SER A 1 78 ? 6.665 7.718 -16.426 1.00 86.56 78 SER A O 1
ATOM 627 N N . SER A 1 79 ? 7.343 7.196 -14.350 1.00 83.25 79 SER A N 1
ATOM 628 C CA . SER A 1 79 ? 8.707 7.722 -14.489 1.00 83.25 79 SER A CA 1
ATOM 629 C C . SER A 1 79 ? 9.760 6.668 -14.858 1.00 83.25 79 SER A C 1
ATOM 631 O O . SER A 1 79 ? 10.885 7.054 -15.163 1.00 83.25 79 SER A O 1
ATOM 633 N N . HIS A 1 80 ? 9.407 5.376 -14.904 1.00 79.81 80 HIS A N 1
ATOM 634 C CA . HIS A 1 80 ? 10.347 4.268 -15.131 1.00 79.81 80 HIS A CA 1
ATOM 635 C C . HIS A 1 80 ? 9.992 3.436 -16.371 1.00 79.81 80 HIS A C 1
ATOM 637 O O . HIS A 1 80 ? 8.827 3.251 -16.739 1.00 79.81 80 HIS A O 1
ATOM 643 N N . THR A 1 81 ? 11.015 2.904 -17.034 1.00 84.88 81 THR A N 1
ATOM 644 C CA . THR A 1 81 ? 10.853 1.942 -18.134 1.00 84.88 81 THR A CA 1
ATOM 645 C C . THR A 1 81 ? 10.601 0.526 -17.603 1.00 84.88 81 THR A C 1
ATOM 647 O O . THR A 1 81 ? 10.869 0.223 -16.442 1.00 84.88 81 THR A O 1
ATOM 650 N N . LEU A 1 82 ? 10.106 -0.385 -18.450 1.00 80.69 82 LEU A N 1
ATOM 651 C CA . LEU A 1 82 ? 9.836 -1.779 -18.058 1.00 80.69 82 LEU A CA 1
ATOM 652 C C . LEU A 1 82 ? 11.089 -2.467 -17.489 1.00 80.69 82 LEU A C 1
ATOM 654 O O . LEU A 1 82 ? 11.018 -3.159 -16.475 1.00 80.69 82 LEU A O 1
ATOM 658 N N . GLN A 1 83 ? 12.235 -2.262 -18.137 1.00 76.44 83 GLN A N 1
ATOM 659 C CA . GLN A 1 83 ? 13.515 -2.839 -17.743 1.00 76.44 83 GLN A CA 1
ATOM 660 C C . GLN A 1 83 ? 13.961 -2.332 -16.367 1.00 76.44 83 GLN A C 1
ATOM 662 O O . GLN A 1 83 ? 14.416 -3.133 -15.557 1.00 76.44 83 GLN A O 1
ATOM 667 N N . GLU A 1 84 ? 13.789 -1.038 -16.088 1.00 72.88 84 GLU A N 1
ATOM 668 C CA . GLU A 1 84 ? 14.115 -0.438 -14.788 1.00 72.88 84 GLU A CA 1
ATOM 669 C C . GLU A 1 84 ? 13.191 -0.960 -13.689 1.00 72.88 84 GLU A C 1
ATOM 671 O O . GLU A 1 84 ? 13.691 -1.461 -12.690 1.00 72.88 84 GLU A O 1
ATOM 676 N N . VAL A 1 85 ? 11.870 -0.989 -13.916 1.00 72.50 85 VAL A N 1
ATOM 677 C CA . VAL A 1 85 ? 10.898 -1.539 -12.950 1.00 72.50 85 VAL A CA 1
ATOM 678 C C . VAL A 1 85 ? 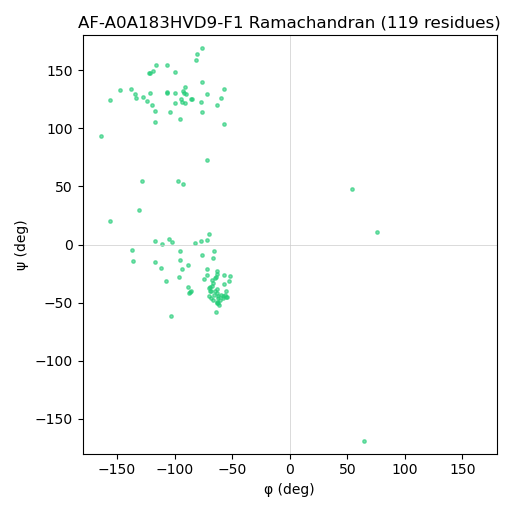11.241 -2.982 -12.566 1.00 72.50 85 VAL A C 1
ATOM 680 O O . VAL A 1 85 ? 11.137 -3.358 -11.400 1.00 72.50 85 VAL A O 1
ATOM 683 N N . TYR A 1 86 ? 11.677 -3.801 -13.527 1.00 69.81 86 TYR A N 1
ATOM 684 C CA . TYR A 1 86 ? 12.097 -5.176 -13.259 1.00 69.81 86 TYR A CA 1
ATOM 685 C C . TYR A 1 86 ? 13.417 -5.235 -12.471 1.00 69.81 86 TYR A C 1
ATOM 687 O O . TYR A 1 86 ? 13.535 -6.005 -11.522 1.00 69.81 86 TYR A O 1
ATOM 695 N N . ILE A 1 87 ? 14.420 -4.426 -12.827 1.00 66.38 87 ILE A N 1
ATOM 696 C CA . ILE A 1 87 ? 15.706 -4.386 -12.109 1.00 66.38 87 ILE A CA 1
ATOM 697 C C . ILE A 1 87 ? 15.515 -3.886 -10.681 1.00 66.38 87 ILE A C 1
ATOM 699 O O . ILE A 1 87 ? 16.098 -4.447 -9.759 1.00 66.38 87 ILE A O 1
ATOM 703 N N . ASP A 1 88 ? 14.673 -2.886 -10.482 1.00 62.78 88 ASP A N 1
ATOM 704 C CA . ASP A 1 88 ? 14.328 -2.374 -9.169 1.00 62.78 88 ASP A CA 1
ATOM 705 C C . ASP A 1 88 ? 13.688 -3.477 -8.321 1.00 62.78 88 ASP A C 1
ATOM 707 O O . ASP A 1 88 ? 14.182 -3.780 -7.232 1.00 62.78 88 ASP A O 1
ATOM 711 N N . LEU A 1 89 ? 12.713 -4.201 -8.877 1.00 60.09 89 LEU A N 1
ATOM 712 C CA . LEU A 1 89 ? 12.048 -5.321 -8.210 1.00 60.09 89 LEU A CA 1
ATOM 713 C C . LEU A 1 89 ? 13.016 -6.435 -7.746 1.00 60.09 89 LEU A C 1
ATOM 715 O O . LEU A 1 89 ? 12.778 -7.040 -6.701 1.00 60.09 89 LEU A O 1
ATOM 719 N N . PHE A 1 90 ? 14.109 -6.701 -8.481 1.00 51.19 90 PHE A N 1
ATOM 720 C CA . PHE A 1 90 ? 15.012 -7.842 -8.232 1.00 51.19 90 PHE A CA 1
ATOM 721 C C . PHE A 1 90 ? 16.426 -7.491 -7.726 1.00 51.19 90 PHE A C 1
ATOM 723 O O . PHE A 1 90 ? 17.096 -8.354 -7.159 1.00 51.19 90 PHE A O 1
ATOM 730 N N . GLY A 1 91 ? 16.903 -6.261 -7.923 1.00 48.31 91 GLY A N 1
ATOM 731 C CA . GLY A 1 91 ? 18.300 -5.857 -7.719 1.00 48.31 91 GLY A CA 1
ATOM 732 C C . GLY A 1 91 ? 18.555 -4.974 -6.494 1.00 48.31 91 GLY A C 1
ATOM 733 O O . GLY A 1 91 ? 19.623 -5.087 -5.894 1.00 48.31 91 GLY A O 1
ATOM 734 N N . MET A 1 92 ? 17.593 -4.129 -6.090 1.00 37.81 92 MET A N 1
ATOM 735 C CA . MET A 1 92 ? 17.783 -3.157 -4.992 1.00 37.81 92 MET A CA 1
ATOM 736 C C . MET A 1 92 ? 16.615 -3.067 -3.993 1.00 37.81 92 MET A C 1
ATOM 738 O O . MET A 1 92 ? 16.798 -2.598 -2.867 1.00 37.81 92 MET A O 1
ATOM 742 N N . PHE A 1 93 ? 15.441 -3.614 -4.318 1.00 44.06 93 PHE A N 1
ATOM 743 C CA . PHE A 1 93 ? 14.277 -3.565 -3.431 1.00 44.06 93 PHE A CA 1
ATOM 744 C C . PHE A 1 93 ? 14.226 -4.509 -2.203 1.00 44.06 93 PHE A C 1
ATOM 746 O O . PHE A 1 93 ? 13.359 -4.250 -1.360 1.00 44.06 93 PHE A O 1
ATOM 753 N N . PRO A 1 94 ? 15.099 -5.520 -1.948 1.00 40.72 94 PRO A N 1
ATOM 754 C CA . PRO A 1 94 ? 14.973 -6.300 -0.706 1.00 40.72 94 PRO A CA 1
ATOM 755 C C . PRO A 1 94 ? 15.258 -5.488 0.576 1.00 40.72 94 PRO A C 1
ATOM 757 O O . PRO A 1 94 ? 14.941 -5.952 1.672 1.00 40.72 94 PRO A O 1
ATOM 760 N N . CYS A 1 95 ? 15.801 -4.268 0.469 1.00 38.78 95 CYS A N 1
ATOM 761 C CA . CYS A 1 95 ? 16.022 -3.376 1.614 1.00 38.78 95 CYS A CA 1
ATOM 762 C C . CYS A 1 95 ? 14.871 -2.384 1.875 1.00 38.78 95 CYS A C 1
ATOM 764 O O . CYS A 1 95 ? 14.739 -1.909 3.002 1.00 38.78 95 CYS A O 1
ATOM 766 N N . ILE A 1 96 ? 14.016 -2.097 0.885 1.00 41.44 96 ILE A N 1
ATOM 767 C CA . ILE A 1 96 ? 12.911 -1.127 1.010 1.00 41.44 96 ILE A CA 1
ATOM 768 C C . ILE A 1 96 ? 11.646 -1.807 1.561 1.00 41.44 96 ILE A C 1
ATOM 770 O O . ILE A 1 96 ? 11.038 -1.310 2.510 1.00 41.44 96 ILE A O 1
ATOM 774 N N . TYR A 1 97 ? 11.330 -3.019 1.089 1.00 40.66 97 TYR A N 1
ATOM 775 C CA . TYR A 1 97 ? 10.214 -3.839 1.599 1.00 40.66 97 TYR A CA 1
ATOM 776 C C . TYR A 1 97 ? 10.383 -4.319 3.053 1.00 40.66 97 TYR A C 1
ATOM 778 O O . TYR A 1 97 ? 9.474 -4.917 3.618 1.00 40.66 97 TYR A O 1
ATOM 786 N N . ARG A 1 98 ? 11.540 -4.074 3.683 1.00 36.41 98 ARG A N 1
ATOM 787 C CA . ARG A 1 98 ? 11.769 -4.384 5.104 1.00 36.41 98 ARG A CA 1
ATOM 788 C C . ARG A 1 98 ? 11.357 -3.235 6.040 1.00 36.41 98 ARG A C 1
ATOM 790 O O . ARG A 1 98 ? 11.190 -3.477 7.231 1.00 36.41 98 ARG A O 1
ATOM 797 N N . TYR A 1 99 ? 11.201 -2.011 5.524 1.00 33.41 99 TYR A N 1
ATOM 798 C CA . TYR A 1 99 ? 10.906 -0.804 6.319 1.00 33.41 99 TYR A CA 1
ATOM 799 C C . TYR A 1 99 ? 9.553 -0.145 6.005 1.00 33.41 99 TYR A C 1
ATOM 801 O O . TYR A 1 99 ? 9.052 0.641 6.805 1.00 33.41 99 TYR A O 1
ATOM 809 N N . ILE A 1 100 ? 8.933 -0.506 4.886 1.00 43.38 100 ILE A N 1
ATOM 810 C CA . ILE A 1 100 ? 7.518 -0.281 4.578 1.00 43.38 100 ILE A CA 1
ATOM 811 C C . ILE A 1 100 ? 6.880 -1.610 5.008 1.00 43.38 100 ILE A C 1
ATOM 813 O O . ILE A 1 100 ? 7.220 -2.622 4.426 1.00 43.38 100 ILE A O 1
ATOM 817 N N . ILE A 1 101 ? 6.106 -1.806 6.073 1.00 48.94 101 ILE A N 1
ATOM 818 C CA . ILE A 1 101 ? 4.842 -1.176 6.413 1.00 48.94 101 ILE A CA 1
ATOM 819 C C . ILE A 1 101 ? 4.576 -1.453 7.919 1.00 48.94 101 ILE A C 1
ATOM 821 O O . ILE A 1 101 ? 4.085 -2.505 8.307 1.00 48.94 101 ILE A O 1
ATOM 825 N N . LEU A 1 102 ? 4.971 -0.554 8.819 1.00 49.50 102 LEU A N 1
ATOM 826 C CA . LEU A 1 102 ? 4.589 -0.613 10.249 1.00 49.50 102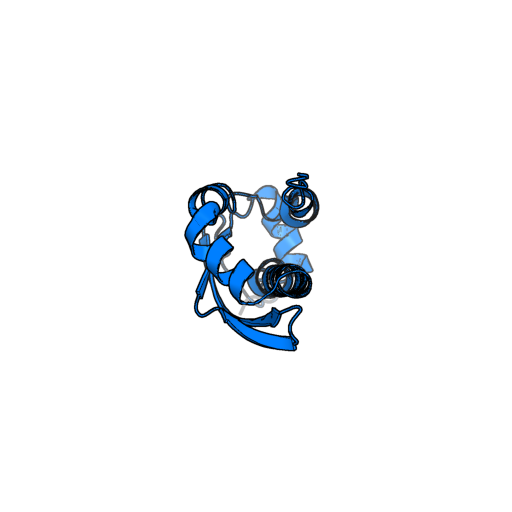 LEU A CA 1
ATOM 827 C C . LEU A 1 102 ? 4.071 0.744 10.721 1.00 49.50 102 LEU A C 1
ATOM 829 O O . LEU A 1 102 ? 4.253 1.146 11.870 1.00 49.50 102 LEU A O 1
ATOM 833 N N . LEU A 1 103 ? 3.478 1.499 9.803 1.00 52.50 103 LEU A N 1
ATOM 834 C CA . LEU A 1 103 ? 3.033 2.841 10.111 1.00 52.50 103 LEU A CA 1
ATOM 835 C C . LEU A 1 103 ? 1.599 2.783 10.625 1.00 52.50 103 LEU A C 1
ATOM 837 O O . LEU A 1 103 ? 0.750 2.152 9.988 1.00 52.50 103 LEU A O 1
ATOM 841 N N . PRO A 1 104 ? 1.312 3.421 11.771 1.00 56.91 104 PRO A N 1
ATOM 842 C CA . PRO A 1 104 ? -0.060 3.588 12.207 1.00 56.91 104 PRO A CA 1
ATOM 843 C C . PRO A 1 104 ? -0.836 4.314 11.105 1.00 56.91 104 PRO A C 1
ATOM 845 O O . PRO A 1 104 ? -0.352 5.315 10.584 1.00 56.91 104 PRO A O 1
ATOM 848 N N . ILE A 1 105 ? -2.036 3.833 10.764 1.00 59.84 105 ILE A N 1
ATOM 849 C CA . ILE A 1 105 ? -2.870 4.360 9.657 1.00 59.84 105 ILE A CA 1
ATOM 850 C C . ILE A 1 105 ? -3.068 5.890 9.740 1.00 59.84 105 ILE A C 1
ATOM 852 O O . ILE A 1 105 ? -3.186 6.559 8.721 1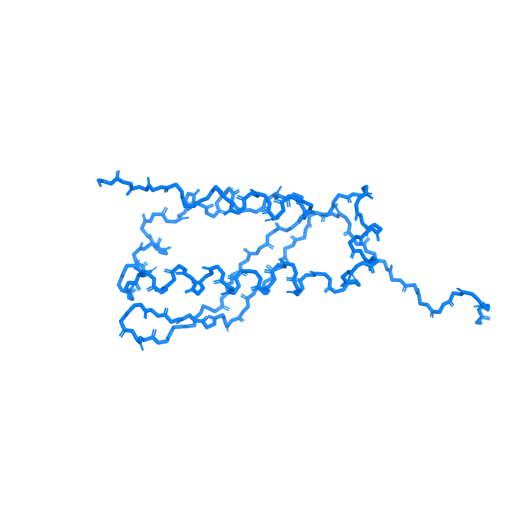.00 59.84 105 ILE A O 1
ATOM 856 N N . HIS A 1 106 ? -3.006 6.465 10.946 1.00 56.38 106 HIS A N 1
ATOM 857 C CA . HIS A 1 106 ? -3.050 7.912 11.191 1.00 56.38 106 HIS A CA 1
ATOM 858 C C . HIS A 1 106 ? -1.870 8.706 10.585 1.00 56.38 106 HIS A C 1
ATOM 860 O O . HIS A 1 106 ? -1.981 9.906 10.379 1.00 56.38 106 HIS A O 1
ATOM 866 N N . TYR A 1 107 ? -0.731 8.065 10.326 1.00 51.94 107 TYR A N 1
ATOM 867 C CA . TYR A 1 107 ? 0.477 8.676 9.759 1.00 51.94 107 TYR A CA 1
ATOM 868 C C . TYR A 1 107 ? 0.670 8.367 8.269 1.00 51.94 107 TYR A C 1
ATOM 870 O O . TYR A 1 107 ? 1.677 8.763 7.678 1.00 51.94 107 TYR A O 1
ATOM 878 N N . PHE A 1 108 ? -0.267 7.643 7.653 1.00 54.12 108 PHE A N 1
ATOM 879 C CA . PHE A 1 108 ? -0.154 7.249 6.252 1.00 54.12 108 PHE A CA 1
ATOM 880 C C . PHE A 1 108 ? -0.159 8.463 5.302 1.00 54.12 108 PHE A C 1
ATOM 882 O O . PHE A 1 108 ? 0.505 8.424 4.268 1.00 54.12 108 PHE A O 1
ATOM 889 N N . ASP A 1 109 ? -0.806 9.566 5.698 1.00 45.53 109 ASP A N 1
ATOM 890 C CA . ASP A 1 109 ? -0.802 10.832 4.954 1.00 45.53 109 ASP A CA 1
ATOM 891 C C . ASP A 1 109 ? 0.530 11.609 5.059 1.00 45.53 109 ASP A C 1
ATOM 893 O O . ASP A 1 109 ? 0.916 12.280 4.104 1.00 45.53 109 ASP A O 1
ATOM 897 N N . ASP A 1 110 ? 1.274 11.483 6.168 1.00 41.66 110 ASP A N 1
ATOM 898 C CA . ASP A 1 110 ? 2.501 12.264 6.420 1.00 41.66 110 ASP A CA 1
ATOM 899 C C . ASP A 1 110 ? 3.800 11.530 6.031 1.00 41.66 110 ASP A C 1
ATOM 901 O O . ASP A 1 110 ? 4.804 12.159 5.693 1.00 41.66 110 ASP A O 1
ATOM 905 N N . ILE A 1 111 ? 3.820 10.192 6.065 1.00 40.28 111 ILE A N 1
ATOM 906 C CA . ILE A 1 111 ? 5.070 9.416 5.925 1.00 40.28 111 ILE A CA 1
ATOM 907 C C . ILE A 1 111 ? 5.338 8.940 4.490 1.00 40.28 111 ILE A C 1
ATOM 909 O O . ILE A 1 111 ? 6.482 8.631 4.152 1.00 40.28 111 ILE A O 1
ATOM 913 N N . PHE A 1 112 ? 4.360 9.000 3.582 1.00 40.00 112 PHE A N 1
ATOM 914 C CA . PHE A 1 112 ? 4.654 8.817 2.151 1.00 40.00 112 PHE A CA 1
ATOM 915 C C . PHE A 1 112 ? 5.408 10.012 1.528 1.00 40.00 112 PHE A C 1
ATOM 917 O O . PHE A 1 112 ? 5.713 10.007 0.341 1.00 40.00 112 PHE A O 1
ATOM 924 N N . SER A 1 113 ? 5.778 11.011 2.340 1.00 35.16 113 SER A N 1
ATOM 925 C CA . SER A 1 113 ? 6.754 12.051 1.992 1.00 35.16 113 SER A CA 1
ATOM 926 C C . SER A 1 113 ? 8.221 11.608 2.178 1.00 35.16 113 SER A C 1
ATOM 928 O O . SER A 1 113 ? 9.135 12.384 1.920 1.00 35.16 113 SER A O 1
ATOM 930 N N . PHE A 1 114 ? 8.489 10.363 2.601 1.00 35.41 114 PHE A N 1
ATOM 931 C CA . PHE A 1 114 ? 9.849 9.846 2.822 1.00 35.41 114 PHE A CA 1
ATOM 932 C C . PHE A 1 114 ? 10.114 8.508 2.110 1.00 35.41 114 PHE A C 1
ATOM 934 O O . PHE A 1 114 ? 10.541 7.537 2.722 1.00 35.41 114 PHE A O 1
ATOM 941 N N . LEU A 1 115 ? 9.898 8.448 0.791 1.00 35.53 115 LEU A N 1
ATOM 942 C CA . LEU A 1 115 ? 10.684 7.559 -0.090 1.00 35.53 115 LEU A CA 1
ATOM 943 C C . LEU A 1 115 ? 10.741 8.004 -1.562 1.00 35.53 115 LEU A C 1
ATOM 945 O O . LEU A 1 115 ? 11.139 7.238 -2.429 1.00 35.53 115 LEU A O 1
ATOM 949 N N . LEU A 1 116 ? 10.473 9.287 -1.824 1.00 36.59 116 LEU A N 1
ATOM 950 C CA . LEU A 1 116 ? 11.174 10.039 -2.867 1.00 36.59 116 LEU A CA 1
ATOM 951 C C . LEU A 1 116 ? 12.308 10.840 -2.211 1.00 36.59 116 LEU A C 1
ATOM 953 O O . LEU A 1 116 ? 12.372 12.061 -2.331 1.00 36.59 116 LEU A O 1
ATOM 957 N N . LEU A 1 117 ? 13.202 10.173 -1.470 1.00 27.48 117 LEU A N 1
ATOM 958 C CA . LEU A 1 117 ? 14.535 10.750 -1.327 1.00 27.48 117 LEU A CA 1
ATOM 959 C C . LEU A 1 117 ? 15.260 10.450 -2.637 1.00 27.48 117 LEU A C 1
ATOM 961 O O . LEU A 1 117 ? 15.323 9.283 -3.033 1.00 27.48 117 LEU A O 1
ATOM 965 N N . PRO A 1 118 ? 15.756 11.479 -3.337 1.00 36.66 118 PRO A N 1
ATOM 966 C CA . PRO A 1 118 ? 16.441 11.278 -4.588 1.00 36.66 118 PRO A CA 1
ATOM 967 C C . PRO A 1 118 ? 17.686 10.459 -4.258 1.00 36.66 118 PRO A C 1
ATOM 969 O O . PRO A 1 118 ? 18.558 10.916 -3.518 1.00 36.66 118 PRO A O 1
ATOM 972 N N . PHE A 1 119 ? 17.827 9.273 -4.842 1.00 30.56 119 PHE A N 1
ATOM 973 C CA . PHE A 1 119 ? 19.170 8.850 -5.214 1.00 30.56 119 PHE A CA 1
ATOM 974 C C . PHE A 1 119 ? 19.573 9.715 -6.411 1.00 30.56 119 PHE A C 1
ATOM 976 O O . PHE A 1 119 ? 19.571 9.290 -7.559 1.00 30.56 119 PHE A O 1
ATOM 983 N N . SER A 1 120 ? 19.844 10.987 -6.109 1.00 29.20 120 SER A N 1
ATOM 984 C CA . SER A 1 120 ? 20.722 11.842 -6.887 1.00 29.20 120 SER A CA 1
ATOM 985 C C . SER A 1 120 ? 22.068 11.132 -6.953 1.00 29.20 120 SER A C 1
ATOM 987 O O . SER A 1 120 ? 22.808 11.090 -5.967 1.00 29.20 120 SER A O 1
ATOM 989 N N . VAL A 1 121 ? 22.335 10.536 -8.111 1.00 34.66 121 VAL A N 1
ATOM 990 C CA . VAL A 1 121 ? 23.641 10.708 -8.748 1.00 34.66 121 VAL A CA 1
ATOM 991 C C . VAL A 1 121 ? 23.683 12.123 -9.312 1.00 34.66 121 VAL A C 1
ATOM 993 O O . VAL A 1 121 ? 22.643 12.557 -9.858 1.00 34.66 121 VAL A O 1
#

Solvent-accessible surface area (backbone atoms only — not comparable to full-atom values): 7494 Å² total; per-residue (Å²): 138,60,101,83,64,91,78,89,79,91,80,80,54,58,83,42,78,47,75,50,59,64,44,69,29,45,23,57,77,74,47,77,47,67,43,72,73,46,83,46,37,45,30,45,51,81,90,51,45,65,62,47,38,71,76,47,38,92,64,36,58,51,71,64,45,51,51,46,52,51,51,51,50,28,57,53,29,47,78,28,43,69,69,52,54,52,45,43,69,76,73,63,38,85,69,53,67,73,71,57,50,79,53,44,62,90,46,57,86,68,55,73,73,71,74,81,66,78,86,74,124

Nearest PDB structures (foldseek):
  8rrh-assembly1_J  TM=8.239E-01  e=2.252E-02  Homo sapiens
  8rrh-assembly1_E  TM=8.162E-01  e=2.311E-01  Homo sapiens
  9cz2-assembly1_XB  TM=6.899E-01  e=2.631E-01  Escherichia coli BL21

Sequence (121 aa):
MFPFFTTFKSVQVTLQTDEAKNVPCGTSGGVMIYFDRIEVVNILSSSSVYDIVKNYTVDYDKPLIFNKVHHEVNQFCSSHTLQEVYIDLFGMFPCIYRYIILLPIHYFDDIFSFLLLPFSV

Radius of gyration: 17.54 Å; Cα contacts (8 Å, |Δi|>4): 121; chains: 1; bounding box: 58×22×43 Å